Protein AF-A0A1H0FUC2-F1 (afdb_monomer_lite)

Radius of gyration: 17.75 Å; chains: 1; bounding box: 30×30×54 Å

pLDDT: mean 76.19, std 12.45, range [38.22, 91.62]

Foldseek 3Di:
DDPPPPPPDPVNVVVVVVPVVDDPCCVPVVQVCLVVVPNPVVVVVVVVCCVVPVVVVVVVVVVVVVVVVVD

Secondary structure (DSSP, 8-state):
-------S-HHHHHHHHHHHHS-HHHHHHHHHHHHHTTTHHHHHHHHHHIIIIIHHHHHHHHHHHHHHTT-

Sequence (71 aa):
MSNREHFSSKIGLILAAAGSAIGLGAIWKFPYIAGTNGGSVFVILFILCTLLIGLPILLAEFIIEKVKQMQ

Structure (mmCIF, N/CA/C/O backbone):
data_AF-A0A1H0FUC2-F1
#
_entry.id   AF-A0A1H0FUC2-F1
#
loop_
_atom_site.group_PDB
_atom_site.id
_atom_site.type_symbol
_atom_site.label_atom_id
_atom_site.label_alt_id
_atom_site.label_comp_id
_atom_site.label_asym_id
_atom_site.label_entity_id
_atom_site.label_seq_id
_atom_site.pdbx_PDB_ins_code
_atom_site.Cartn_x
_atom_site.Cartn_y
_atom_site.Cartn_z
_atom_site.occupancy
_atom_site.B_iso_or_equiv
_atom_site.auth_seq_id
_atom_site.auth_comp_id
_atom_site.auth_asym_id
_atom_site.auth_atom_id
_atom_site.pdbx_PDB_model_num
ATOM 1 N N . MET A 1 1 ? -10.078 17.219 36.738 1.00 38.22 1 MET A N 1
ATOM 2 C CA . MET A 1 1 ? -10.706 17.010 35.414 1.00 38.22 1 MET A CA 1
ATOM 3 C C . MET A 1 1 ? -9.621 16.605 34.432 1.00 38.22 1 MET A C 1
ATOM 5 O O . MET A 1 1 ? -8.755 17.417 34.148 1.00 38.22 1 MET A O 1
ATOM 9 N N . SER A 1 2 ? -9.604 15.339 34.005 1.00 40.53 2 SER A N 1
ATOM 10 C CA . SER A 1 2 ? -8.629 14.828 33.031 1.00 40.53 2 SER A CA 1
ATOM 11 C C . SER A 1 2 ? -8.900 15.485 31.678 1.00 40.53 2 SER A C 1
ATOM 13 O O . SER A 1 2 ? -9.913 15.204 31.036 1.00 40.53 2 SER A O 1
ATOM 15 N N . ASN A 1 3 ? -8.022 16.410 31.294 1.00 50.38 3 ASN A N 1
ATOM 16 C CA . ASN A 1 3 ? -7.941 16.926 29.939 1.00 50.38 3 ASN A CA 1
ATOM 17 C C . ASN A 1 3 ? -7.469 15.753 29.076 1.00 50.38 3 ASN A C 1
ATOM 19 O O . ASN A 1 3 ? -6.300 15.381 29.092 1.00 50.38 3 ASN A O 1
ATOM 23 N N . ARG A 1 4 ? -8.418 15.060 28.442 1.00 59.03 4 ARG A N 1
ATOM 24 C CA . ARG A 1 4 ? -8.093 14.101 27.394 1.00 59.03 4 ARG A CA 1
ATOM 25 C C . ARG A 1 4 ? -7.491 14.937 26.284 1.00 59.03 4 ARG A C 1
ATOM 27 O O . ARG A 1 4 ? -8.241 15.671 25.651 1.00 59.03 4 ARG A O 1
ATOM 34 N N . GLU A 1 5 ? -6.174 14.841 26.124 1.00 56.81 5 GLU A N 1
ATOM 35 C CA . GLU A 1 5 ? -5.377 15.405 25.035 1.00 56.81 5 GLU A CA 1
ATOM 36 C C . GLU A 1 5 ? -6.083 15.101 23.706 1.00 56.81 5 GLU A C 1
ATOM 38 O O . GLU A 1 5 ? -5.900 14.054 23.080 1.00 56.81 5 GLU A O 1
ATOM 43 N N . HIS A 1 6 ? -7.009 15.971 23.321 1.00 56.81 6 HIS A N 1
ATOM 44 C CA . HIS A 1 6 ? -7.770 15.829 22.102 1.00 56.81 6 HIS A CA 1
ATOM 45 C C . HIS A 1 6 ? -6.776 16.224 21.029 1.00 56.81 6 HIS A C 1
ATOM 47 O O . HIS A 1 6 ? -6.425 17.398 20.926 1.00 56.81 6 HIS A O 1
ATOM 53 N N . PHE A 1 7 ? -6.243 15.220 20.327 1.00 62.19 7 PHE A N 1
ATOM 54 C CA . PHE A 1 7 ? -5.324 15.392 19.210 1.00 62.19 7 PHE A CA 1
ATOM 55 C C . PHE A 1 7 ? -5.752 16.641 18.436 1.00 62.19 7 PHE A C 1
ATOM 57 O O . PHE A 1 7 ? -6.877 16.698 17.934 1.00 62.19 7 PHE A O 1
ATOM 64 N N . SER A 1 8 ? -4.889 17.661 18.447 1.00 62.06 8 SER A N 1
ATOM 65 C CA . SER A 1 8 ? -5.229 19.075 18.197 1.00 62.06 8 SER A CA 1
ATOM 66 C C . SER A 1 8 ? -5.976 19.323 16.874 1.00 62.06 8 SER A C 1
ATOM 68 O O . SER A 1 8 ? -6.639 20.339 16.684 1.00 62.06 8 SER A O 1
ATOM 70 N N . SER A 1 9 ? -5.965 18.348 15.962 1.00 73.62 9 SER A N 1
ATOM 71 C CA . SER A 1 9 ? -6.904 18.284 14.854 1.00 73.62 9 SER A CA 1
ATOM 72 C C . SER A 1 9 ? -7.151 16.835 14.430 1.00 73.62 9 SER A C 1
ATOM 74 O O . SER A 1 9 ? -6.224 16.022 14.405 1.00 73.62 9 SER A O 1
ATOM 76 N N . LYS A 1 10 ? -8.382 16.519 14.001 1.00 75.69 10 LYS A N 1
ATOM 77 C CA . LYS A 1 10 ? -8.723 15.241 13.334 1.00 75.69 10 LYS A CA 1
ATOM 78 C C . LYS A 1 10 ? -7.786 14.975 12.148 1.00 75.69 10 LYS A C 1
ATOM 80 O O . LYS A 1 10 ? -7.440 13.834 11.874 1.00 75.69 10 LYS A O 1
ATOM 85 N N . ILE A 1 11 ? -7.326 16.048 11.502 1.00 82.00 11 ILE A N 1
ATOM 86 C CA . ILE A 1 11 ? -6.361 16.019 10.399 1.00 82.00 11 ILE A CA 1
ATOM 87 C C . ILE A 1 11 ? -5.003 15.483 10.872 1.00 82.00 11 ILE A C 1
ATOM 89 O O . ILE A 1 11 ? -4.387 14.695 10.165 1.00 82.00 11 ILE A O 1
ATOM 93 N N . GLY A 1 12 ? -4.558 15.847 12.080 1.00 84.00 12 GLY A N 1
ATOM 94 C CA . GLY A 1 12 ? -3.310 15.345 12.660 1.00 84.00 12 GLY A CA 1
ATOM 95 C C . GLY A 1 12 ? -3.356 13.842 12.944 1.00 84.00 12 GLY A C 1
ATOM 96 O O . GLY A 1 12 ? -2.376 13.150 12.687 1.00 84.00 12 GLY A O 1
ATOM 97 N N . LEU A 1 13 ? -4.506 13.323 13.394 1.00 82.06 13 LEU A N 1
ATOM 98 C CA . LEU A 1 13 ? -4.711 11.877 13.564 1.00 82.06 13 LEU A CA 1
ATOM 99 C C . LEU A 1 13 ? -4.691 11.141 12.227 1.00 82.06 13 LEU A C 1
ATOM 101 O O . LEU A 1 13 ? -4.008 10.129 12.097 1.00 82.06 13 LEU A O 1
ATOM 105 N N . ILE A 1 14 ? -5.418 11.657 11.234 1.00 82.94 14 ILE A N 1
ATOM 106 C CA . ILE A 1 14 ? -5.475 11.058 9.896 1.00 82.94 14 ILE A CA 1
ATOM 107 C C . ILE A 1 14 ? -4.081 11.048 9.262 1.00 82.94 14 ILE A C 1
ATOM 109 O O . ILE A 1 14 ? -3.691 10.043 8.681 1.00 82.94 14 ILE A O 1
ATOM 113 N N . LEU A 1 15 ? -3.306 12.125 9.417 1.00 83.88 15 LEU A N 1
ATOM 114 C CA . LEU A 1 15 ? -1.956 12.224 8.869 1.00 83.88 15 LEU A CA 1
ATOM 115 C C . LEU A 1 15 ? -0.965 11.290 9.579 1.00 83.88 15 LEU A C 1
ATOM 117 O O . LEU A 1 15 ? -0.165 10.640 8.911 1.00 83.88 15 LEU A O 1
ATOM 121 N N . ALA A 1 16 ? -1.037 11.181 10.909 1.00 86.19 16 ALA A N 1
ATOM 122 C CA . ALA A 1 16 ? -0.211 10.246 11.674 1.00 86.19 16 ALA A CA 1
ATOM 123 C C . ALA A 1 16 ? -0.528 8.782 11.315 1.00 86.19 16 ALA A C 1
ATOM 125 O O . ALA A 1 16 ? 0.386 7.990 11.085 1.00 86.19 16 ALA A O 1
ATOM 126 N N . ALA A 1 17 ? -1.814 8.437 11.192 1.00 83.94 17 ALA A N 1
ATOM 127 C CA . ALA A 1 17 ? -2.251 7.111 10.761 1.00 83.94 17 ALA A CA 1
ATOM 128 C C . ALA A 1 17 ? -1.847 6.819 9.304 1.00 83.94 17 ALA A C 1
ATOM 130 O O . ALA A 1 17 ? -1.320 5.746 9.015 1.00 83.94 17 ALA A O 1
ATOM 131 N N . ALA A 1 18 ? -2.013 7.789 8.399 1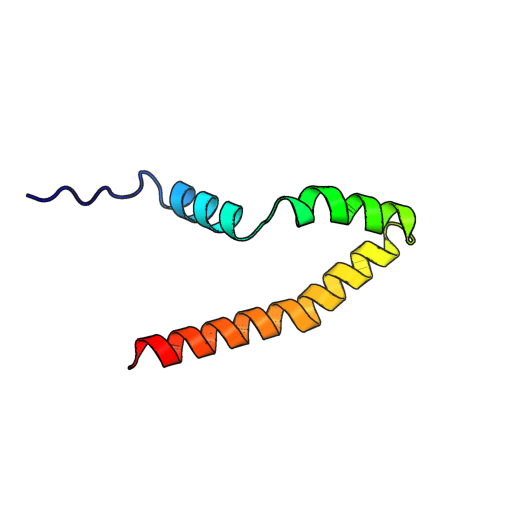.00 84.12 18 ALA A N 1
ATOM 132 C CA . ALA A 1 18 ? -1.590 7.671 7.004 1.00 84.12 18 ALA A CA 1
ATOM 133 C C . ALA A 1 18 ? -0.069 7.494 6.874 1.00 84.12 18 ALA A C 1
ATOM 135 O O . ALA A 1 18 ? 0.381 6.667 6.087 1.00 84.12 18 ALA A O 1
ATOM 136 N N . GLY A 1 19 ? 0.724 8.207 7.680 1.00 81.56 19 GLY A N 1
ATOM 137 C CA . GLY A 1 19 ? 2.178 8.039 7.733 1.00 81.56 19 GLY A CA 1
ATOM 138 C C . GLY A 1 19 ? 2.605 6.661 8.248 1.00 81.56 19 GLY A C 1
ATOM 139 O O . GLY A 1 19 ? 3.579 6.104 7.754 1.00 81.56 19 GLY A O 1
ATOM 140 N N . SER A 1 20 ? 1.853 6.075 9.186 1.00 81.31 20 SER A N 1
ATOM 141 C CA . SER A 1 20 ? 2.089 4.698 9.641 1.00 81.31 20 SER A CA 1
ATOM 142 C C . SER A 1 20 ? 1.703 3.652 8.591 1.00 81.31 20 SER A C 1
ATOM 144 O O . SER A 1 20 ? 2.315 2.588 8.544 1.00 81.31 20 SER A O 1
ATOM 146 N N . ALA A 1 21 ? 0.691 3.929 7.766 1.00 80.56 21 ALA A N 1
ATOM 147 C CA . ALA A 1 21 ? 0.246 3.024 6.710 1.00 80.56 21 ALA A CA 1
ATOM 148 C C . ALA A 1 21 ? 1.148 3.079 5.460 1.00 80.56 21 ALA A C 1
ATOM 150 O O . ALA A 1 21 ? 1.328 2.073 4.775 1.00 80.56 21 ALA A O 1
ATOM 151 N N . ILE A 1 22 ? 1.733 4.244 5.159 1.00 76.81 22 ILE A N 1
ATOM 152 C CA . ILE A 1 22 ? 2.571 4.473 3.974 1.00 76.81 22 ILE A CA 1
ATOM 153 C C . ILE A 1 22 ? 4.050 4.405 4.385 1.00 76.81 22 ILE A C 1
ATOM 155 O O . ILE A 1 22 ? 4.674 5.408 4.722 1.00 76.81 22 ILE A O 1
ATOM 159 N N . GLY A 1 23 ? 4.636 3.206 4.361 1.00 73.12 23 GLY A N 1
ATOM 160 C CA . GLY A 1 23 ? 6.055 3.014 4.683 1.00 73.12 23 GLY A CA 1
ATOM 161 C C . GLY A 1 23 ? 7.014 3.616 3.640 1.00 73.12 23 GLY A C 1
ATOM 162 O O . GLY A 1 23 ? 6.713 3.649 2.446 1.00 73.12 23 GLY A O 1
ATOM 163 N N . LEU A 1 24 ? 8.225 4.003 4.071 1.00 68.88 24 LEU A N 1
ATOM 164 C CA . LEU A 1 24 ? 9.332 4.523 3.233 1.00 68.88 24 LEU A CA 1
ATOM 165 C C . LEU A 1 24 ? 9.586 3.708 1.946 1.00 68.88 24 LEU A C 1
ATOM 167 O O . LEU A 1 24 ? 9.949 4.262 0.907 1.00 68.88 24 LEU A O 1
ATOM 171 N N . GLY A 1 25 ? 9.355 2.391 1.994 1.00 61.66 25 GLY A N 1
ATOM 172 C CA . GLY A 1 25 ? 9.495 1.491 0.847 1.00 61.66 25 GLY A CA 1
ATOM 173 C C . GLY A 1 25 ? 8.562 1.816 -0.327 1.00 61.66 25 GLY A C 1
ATOM 174 O O . GLY A 1 25 ? 8.976 1.670 -1.478 1.00 61.66 25 GLY A O 1
ATOM 175 N N . ALA A 1 26 ? 7.353 2.322 -0.061 1.00 68.06 26 ALA A N 1
ATOM 176 C CA . ALA A 1 26 ? 6.384 2.696 -1.093 1.00 68.06 26 ALA A CA 1
ATOM 177 C C . ALA A 1 26 ? 6.787 3.967 -1.858 1.00 68.06 26 ALA A C 1
ATOM 179 O O . ALA A 1 26 ? 6.388 4.149 -3.002 1.00 68.06 26 ALA A O 1
ATOM 180 N N . ILE A 1 27 ? 7.604 4.833 -1.253 1.00 65.94 27 ILE A N 1
ATOM 181 C CA . ILE A 1 27 ? 7.970 6.132 -1.832 1.00 65.94 27 ILE A CA 1
ATOM 182 C C . ILE A 1 27 ? 9.214 6.015 -2.724 1.00 65.94 27 ILE A C 1
ATOM 184 O O . ILE A 1 27 ? 9.311 6.720 -3.722 1.00 65.94 27 ILE A O 1
ATOM 188 N N . TRP A 1 28 ? 10.157 5.117 -2.405 1.00 60.69 28 TRP A N 1
ATOM 189 C CA . TRP A 1 28 ? 11.463 5.070 -3.087 1.00 60.69 28 TRP A CA 1
ATOM 190 C C . TRP A 1 28 ? 11.719 3.794 -3.899 1.00 60.69 28 TRP A C 1
ATOM 192 O O . TRP A 1 28 ? 12.253 3.853 -5.006 1.00 60.69 28 TRP A O 1
ATOM 202 N N . LYS A 1 29 ? 11.292 2.624 -3.405 1.00 65.50 29 LYS A N 1
ATOM 203 C CA . LYS A 1 29 ? 11.478 1.352 -4.125 1.00 65.50 29 LYS A CA 1
ATOM 204 C C . LYS A 1 29 ? 10.486 1.220 -5.283 1.00 65.50 29 LYS A C 1
ATOM 206 O O . LYS A 1 29 ? 10.844 0.713 -6.342 1.00 65.50 29 LYS A O 1
ATOM 211 N N . PHE A 1 30 ? 9.265 1.719 -5.092 1.00 71.44 30 PHE A N 1
ATOM 212 C CA . PHE A 1 30 ? 8.214 1.709 -6.106 1.00 71.44 30 PHE A CA 1
ATOM 213 C C . PHE A 1 30 ? 8.598 2.453 -7.398 1.00 71.44 30 PHE A C 1
ATOM 215 O O . PHE A 1 30 ? 8.574 1.813 -8.449 1.00 71.44 30 PHE A O 1
ATOM 222 N N . PRO A 1 31 ? 9.020 3.736 -7.374 1.00 65.25 31 PRO A N 1
ATOM 223 C CA . PRO A 1 31 ? 9.393 4.441 -8.601 1.00 65.25 31 PRO A CA 1
ATOM 224 C C . PRO A 1 31 ? 10.634 3.848 -9.273 1.00 65.25 31 PRO A C 1
ATOM 226 O O . PRO A 1 31 ? 10.708 3.837 -10.498 1.00 65.25 31 PRO A O 1
ATOM 229 N N . TYR A 1 32 ? 11.583 3.304 -8.503 1.00 68.06 32 TYR A N 1
ATOM 230 C CA . TYR A 1 32 ? 12.772 2.657 -9.060 1.00 68.06 32 TYR A CA 1
ATOM 231 C C . TYR A 1 32 ? 12.422 1.363 -9.814 1.00 68.06 32 TYR A C 1
ATOM 233 O O . TYR A 1 32 ? 12.831 1.171 -10.962 1.00 68.06 32 TYR A O 1
ATOM 241 N N . ILE A 1 33 ? 11.612 0.489 -9.205 1.00 69.75 33 ILE A N 1
ATOM 242 C CA . ILE A 1 33 ? 11.162 -0.757 -9.842 1.00 69.75 33 ILE A CA 1
ATOM 243 C C . ILE A 1 33 ? 10.248 -0.439 -11.031 1.00 69.75 33 ILE A C 1
ATOM 245 O O . ILE A 1 33 ? 10.416 -1.049 -12.087 1.00 69.75 33 ILE A O 1
ATOM 249 N N . ALA A 1 34 ? 9.354 0.545 -10.900 1.00 71.00 34 ALA A N 1
ATOM 250 C CA . ALA A 1 34 ? 8.487 0.991 -11.985 1.00 71.00 34 ALA A CA 1
ATOM 251 C C . ALA A 1 34 ? 9.285 1.538 -13.172 1.00 71.00 34 ALA A C 1
ATOM 253 O O . ALA A 1 34 ? 9.065 1.103 -14.296 1.00 71.00 34 ALA A O 1
ATOM 254 N N . GLY A 1 35 ? 10.259 2.422 -12.938 1.00 69.06 35 GLY A N 1
ATOM 255 C CA . GLY A 1 35 ? 11.106 2.982 -13.994 1.00 69.06 35 GLY A CA 1
ATOM 256 C C . GLY A 1 35 ? 11.928 1.928 -14.738 1.00 69.06 35 GLY A C 1
ATOM 257 O O . GLY A 1 35 ? 12.072 2.015 -15.954 1.00 69.06 35 GLY A O 1
ATOM 258 N N . THR A 1 36 ? 12.411 0.901 -14.034 1.00 71.75 36 THR A N 1
ATOM 259 C CA . THR A 1 36 ? 13.303 -0.116 -14.622 1.00 71.75 36 THR A CA 1
ATOM 260 C C . THR A 1 36 ? 12.547 -1.249 -15.337 1.00 71.75 36 THR A C 1
ATOM 262 O O . THR A 1 36 ? 13.079 -1.833 -16.274 1.00 71.75 36 THR A O 1
ATOM 265 N N . ASN A 1 37 ? 11.300 -1.552 -14.946 1.00 69.69 37 ASN A N 1
ATOM 266 C CA . ASN A 1 37 ? 10.522 -2.701 -15.451 1.00 69.69 37 ASN A CA 1
ATOM 267 C C . ASN A 1 37 ? 9.400 -2.327 -16.446 1.00 69.69 37 ASN A C 1
ATOM 269 O O . ASN A 1 37 ? 8.407 -3.044 -16.555 1.00 69.69 37 ASN A O 1
ATOM 273 N N . GLY A 1 38 ? 9.530 -1.214 -17.176 1.00 71.88 38 GLY A N 1
ATOM 274 C CA . GLY A 1 38 ? 8.548 -0.809 -18.200 1.00 71.88 38 GLY A CA 1
ATOM 275 C C . GLY A 1 38 ? 7.700 0.422 -17.859 1.00 71.88 38 GLY A C 1
ATOM 276 O O . GLY A 1 38 ? 6.667 0.652 -18.489 1.00 71.88 38 GLY A O 1
ATOM 277 N N . GLY A 1 39 ? 8.122 1.230 -16.883 1.00 77.44 39 GLY A N 1
ATOM 278 C CA . GLY A 1 39 ? 7.579 2.560 -16.602 1.00 77.44 39 GLY A CA 1
ATOM 279 C C . GLY A 1 39 ? 6.089 2.551 -16.260 1.00 77.44 39 GLY A C 1
ATOM 280 O O . GLY A 1 39 ? 5.666 2.017 -15.235 1.00 77.44 39 GLY A O 1
ATOM 281 N N . SER A 1 40 ? 5.285 3.163 -17.133 1.00 75.81 40 SER A N 1
ATOM 282 C CA . SER A 1 40 ? 3.842 3.370 -16.951 1.00 75.81 40 SER A CA 1
ATOM 283 C C . SER A 1 40 ? 3.022 2.079 -16.975 1.00 75.81 40 SER A C 1
ATOM 285 O O . SER A 1 40 ? 2.035 1.984 -16.246 1.00 75.81 40 SER A O 1
ATOM 287 N N . VAL A 1 41 ? 3.434 1.062 -17.741 1.00 82.25 41 VAL A N 1
ATOM 288 C CA . VAL A 1 41 ? 2.722 -0.230 -17.802 1.00 82.25 41 VAL A CA 1
ATOM 289 C C . VAL A 1 41 ? 2.804 -0.951 -16.456 1.00 82.25 41 VAL A C 1
ATOM 291 O O . VAL A 1 41 ? 1.802 -1.472 -15.967 1.00 82.25 41 VAL A O 1
ATOM 294 N N . PHE A 1 42 ? 3.970 -0.909 -15.807 1.00 79.25 42 PHE A N 1
ATOM 295 C CA . PHE A 1 42 ? 4.152 -1.464 -14.468 1.00 79.25 42 PHE A CA 1
ATOM 296 C C . PHE A 1 42 ? 3.307 -0.721 -13.427 1.00 79.25 42 PHE A C 1
ATOM 298 O O . PHE A 1 42 ? 2.685 -1.357 -12.580 1.00 79.25 42 PHE A O 1
ATOM 305 N N . VAL A 1 43 ? 3.228 0.612 -13.507 1.00 81.25 43 VAL A N 1
ATOM 306 C CA . VAL A 1 43 ? 2.391 1.414 -12.595 1.00 81.25 43 VAL A CA 1
ATOM 307 C C . VAL A 1 43 ? 0.908 1.074 -12.755 1.00 81.25 43 VAL A C 1
ATOM 309 O O . VAL A 1 43 ? 0.215 0.902 -11.755 1.00 81.25 43 VAL A O 1
ATOM 312 N N . ILE A 1 44 ? 0.420 0.923 -13.990 1.00 83.19 44 ILE A N 1
ATOM 313 C CA . ILE A 1 44 ? -0.977 0.551 -14.260 1.00 83.19 44 ILE A CA 1
ATOM 314 C C . ILE A 1 44 ? -1.284 -0.844 -13.703 1.00 83.19 44 ILE A C 1
ATOM 316 O O . ILE A 1 44 ? -2.281 -1.013 -13.002 1.00 83.19 44 ILE A O 1
ATOM 320 N N . LEU A 1 45 ? -0.416 -1.829 -13.957 1.00 83.75 45 LEU A N 1
ATOM 321 C CA . LEU A 1 45 ? -0.565 -3.182 -13.411 1.00 83.75 45 LEU A CA 1
ATOM 322 C C . LEU A 1 45 ? -0.485 -3.196 -11.883 1.00 83.75 45 LEU A C 1
ATOM 324 O O . LEU A 1 45 ? -1.255 -3.901 -11.240 1.00 83.75 45 LEU A O 1
ATOM 328 N N . PHE A 1 46 ? 0.392 -2.389 -11.288 1.00 82.31 46 PHE A N 1
ATOM 329 C CA . PHE A 1 46 ? 0.486 -2.252 -9.840 1.00 82.31 46 PHE A CA 1
ATOM 330 C C . PHE A 1 46 ? -0.797 -1.683 -9.234 1.00 82.31 46 PHE A C 1
ATOM 332 O O . PHE A 1 46 ? -1.297 -2.239 -8.259 1.00 82.31 46 PHE A O 1
ATOM 339 N N . ILE A 1 47 ? -1.359 -0.616 -9.808 1.00 85.06 47 ILE A N 1
ATOM 340 C CA . ILE A 1 47 ? -2.628 -0.035 -9.348 1.00 85.06 47 ILE A CA 1
ATOM 341 C C . ILE A 1 47 ? -3.760 -1.051 -9.504 1.00 85.06 47 ILE A C 1
ATOM 343 O O . ILE A 1 47 ? -4.550 -1.231 -8.579 1.00 85.06 47 ILE A O 1
ATOM 347 N N . LEU A 1 48 ? -3.811 -1.754 -10.637 1.00 88.44 48 LEU A N 1
ATOM 348 C CA . LEU A 1 48 ? -4.832 -2.762 -10.901 1.00 88.44 48 LEU A CA 1
ATOM 349 C C . LEU A 1 48 ? -4.742 -3.932 -9.911 1.00 88.44 48 LEU A C 1
ATOM 351 O O . LEU A 1 48 ? -5.743 -4.288 -9.296 1.00 88.44 48 LEU A O 1
ATOM 355 N N . CYS A 1 49 ? -3.549 -4.485 -9.690 1.00 87.56 49 CYS A N 1
ATOM 356 C CA . CYS A 1 49 ? -3.324 -5.537 -8.699 1.00 87.56 49 CYS A CA 1
ATOM 357 C C . CYS A 1 49 ? -3.583 -5.044 -7.271 1.00 87.56 49 CYS A C 1
ATOM 359 O O . CYS A 1 49 ? -4.153 -5.775 -6.472 1.00 87.56 49 CYS A O 1
ATOM 361 N N . THR A 1 50 ? -3.224 -3.805 -6.939 1.00 86.19 50 THR A N 1
ATOM 362 C CA . THR A 1 50 ? -3.492 -3.223 -5.614 1.00 86.19 50 THR A CA 1
ATOM 363 C C . THR A 1 50 ? -4.989 -3.021 -5.386 1.00 86.19 50 THR A C 1
ATOM 365 O O . THR A 1 50 ? -5.478 -3.279 -4.292 1.00 86.19 50 THR A O 1
ATOM 368 N N . LEU A 1 51 ? -5.752 -2.632 -6.407 1.00 89.12 51 LEU A N 1
ATOM 369 C CA . LEU A 1 51 ? -7.212 -2.566 -6.314 1.00 89.12 51 LEU A CA 1
ATOM 370 C C . LEU A 1 51 ? -7.843 -3.958 -6.222 1.00 89.12 51 LEU A C 1
ATOM 372 O O . LEU A 1 51 ? -8.757 -4.156 -5.431 1.00 89.12 51 LEU A O 1
ATOM 376 N N . LEU A 1 52 ? -7.352 -4.926 -6.996 1.00 91.62 52 LEU A N 1
ATOM 377 C CA . LEU A 1 52 ? -7.911 -6.279 -7.023 1.00 91.62 52 LEU A CA 1
ATOM 378 C C . LEU A 1 52 ? -7.513 -7.137 -5.821 1.00 91.62 52 LEU A C 1
ATOM 380 O O . LEU A 1 52 ? -8.252 -8.050 -5.484 1.00 91.62 52 LEU A O 1
ATOM 384 N N . ILE A 1 53 ? -6.362 -6.882 -5.198 1.00 89.19 53 ILE A N 1
ATOM 385 C CA . ILE A 1 53 ? -5.814 -7.696 -4.100 1.00 89.19 53 ILE A CA 1
ATOM 386 C C . ILE A 1 53 ? -5.748 -6.884 -2.807 1.00 89.19 53 ILE A C 1
ATOM 388 O O . ILE A 1 53 ? -6.198 -7.347 -1.764 1.00 89.19 53 ILE A O 1
ATOM 392 N N . GLY A 1 54 ? -5.237 -5.655 -2.860 1.00 86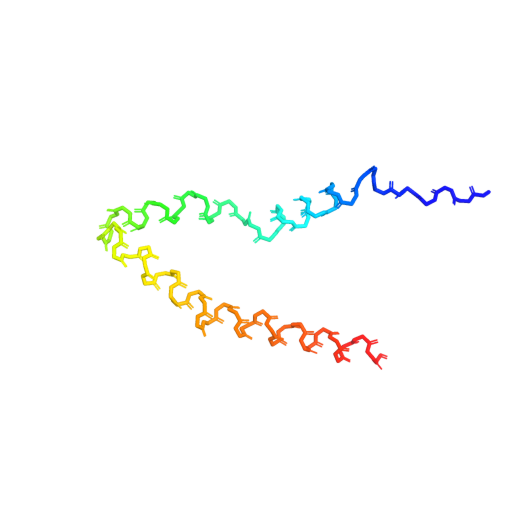.94 54 GLY A N 1
ATOM 393 C CA . GLY A 1 54 ? -5.116 -4.786 -1.687 1.00 86.94 54 GLY A CA 1
ATOM 394 C C . GLY A 1 54 ? -6.468 -4.351 -1.123 1.00 86.94 54 GLY A C 1
ATOM 395 O O . GLY A 1 54 ? -6.656 -4.403 0.089 1.00 86.94 54 GLY A O 1
ATOM 396 N N . LEU A 1 55 ? -7.437 -3.992 -1.974 1.00 88.31 55 LEU A N 1
ATOM 397 C CA . LEU A 1 55 ? -8.786 -3.634 -1.519 1.00 88.31 55 LEU A CA 1
ATOM 398 C C . LEU A 1 55 ? -9.503 -4.797 -0.799 1.00 88.31 55 LEU A C 1
ATOM 400 O O . LEU A 1 55 ? -9.995 -4.571 0.307 1.00 88.31 55 LEU A O 1
ATOM 404 N N . PRO A 1 56 ? -9.566 -6.034 -1.341 1.00 87.94 56 PRO A N 1
ATOM 405 C CA . PRO A 1 56 ? -10.189 -7.135 -0.613 1.00 87.94 56 PRO A CA 1
ATOM 406 C C . PRO A 1 56 ? -9.404 -7.558 0.627 1.00 87.94 56 PRO A C 1
ATOM 408 O O . PRO A 1 56 ? -10.046 -7.932 1.603 1.00 87.94 56 PRO A O 1
ATOM 411 N N . ILE A 1 57 ? -8.065 -7.460 0.645 1.00 91.19 57 ILE A N 1
ATOM 412 C CA . ILE A 1 57 ? -7.284 -7.683 1.876 1.00 91.19 57 ILE A CA 1
ATOM 413 C C . ILE A 1 57 ? -7.679 -6.670 2.956 1.00 91.19 57 ILE A C 1
ATOM 415 O O . ILE A 1 57 ? -7.981 -7.072 4.076 1.00 91.19 57 ILE A O 1
ATOM 419 N N . LEU A 1 58 ? -7.756 -5.380 2.613 1.00 88.00 58 LEU A N 1
ATOM 420 C CA . LEU A 1 58 ? -8.138 -4.325 3.556 1.00 88.00 58 LEU A CA 1
ATOM 421 C C . LEU A 1 58 ? -9.551 -4.547 4.101 1.00 88.00 58 LEU A C 1
ATOM 423 O O . LEU A 1 58 ? -9.794 -4.387 5.295 1.00 88.00 58 LEU A O 1
ATOM 427 N N . LEU A 1 59 ? -10.487 -4.945 3.236 1.00 88.75 59 LEU A N 1
ATOM 428 C CA . LEU A 1 59 ? -11.849 -5.283 3.645 1.00 88.75 59 LEU A CA 1
ATOM 429 C C . LEU A 1 59 ? -11.879 -6.529 4.539 1.00 88.75 59 LEU A C 1
ATOM 431 O O . LEU A 1 59 ? -12.616 -6.547 5.523 1.00 88.75 59 LEU A O 1
ATOM 435 N N . ALA A 1 60 ? -11.078 -7.550 4.232 1.00 91.12 60 ALA A N 1
ATOM 436 C CA . ALA A 1 60 ? -10.978 -8.7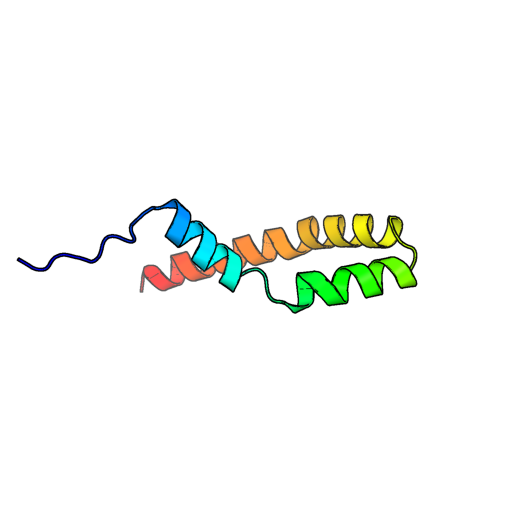62 5.038 1.00 91.12 60 ALA A CA 1
ATOM 437 C C . ALA A 1 60 ? -10.410 -8.467 6.433 1.00 91.12 60 ALA A C 1
ATOM 439 O O . ALA A 1 60 ? -11.008 -8.883 7.425 1.00 91.12 60 ALA A O 1
ATOM 440 N N . GLU A 1 61 ? -9.319 -7.704 6.527 1.00 87.88 61 GLU A N 1
ATOM 441 C CA . GLU A 1 61 ? -8.762 -7.262 7.811 1.00 87.88 61 GLU A CA 1
ATOM 442 C C . GLU A 1 61 ? -9.769 -6.426 8.600 1.00 87.88 61 GLU A C 1
ATOM 444 O O . GLU A 1 61 ? -9.963 -6.674 9.789 1.00 87.88 61 GLU A O 1
ATOM 449 N N . PHE A 1 62 ? -10.493 -5.518 7.941 1.00 89.00 62 PHE A N 1
ATOM 450 C CA . PHE A 1 62 ? -11.536 -4.736 8.598 1.00 89.00 62 PHE A CA 1
ATOM 451 C C . PHE A 1 62 ? -12.644 -5.628 9.169 1.00 89.00 62 PHE A C 1
ATOM 453 O O 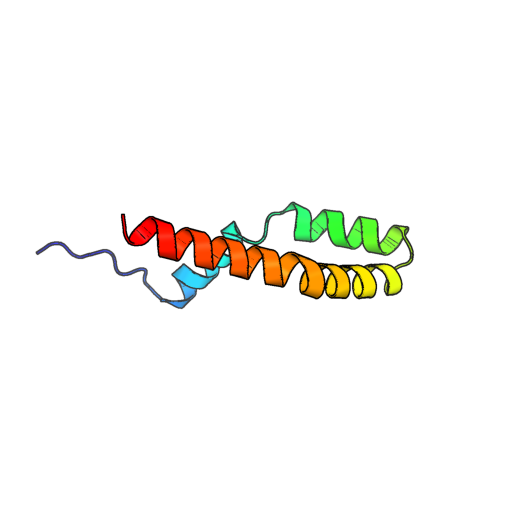. PHE A 1 62 ? -13.069 -5.431 10.304 1.00 89.00 62 PHE A O 1
ATOM 460 N N . ILE A 1 63 ? -13.103 -6.641 8.428 1.00 90.31 63 ILE A N 1
ATOM 461 C CA . ILE A 1 63 ? -14.105 -7.596 8.927 1.00 90.31 63 ILE A CA 1
ATOM 462 C C . ILE A 1 63 ? -13.551 -8.384 10.122 1.00 90.31 63 ILE A C 1
ATOM 464 O O . ILE A 1 63 ? -14.243 -8.518 11.134 1.00 90.31 63 ILE A O 1
ATOM 468 N N . ILE A 1 64 ? -12.307 -8.863 10.043 1.00 91.06 64 ILE A N 1
ATOM 469 C CA . ILE A 1 64 ? -11.648 -9.601 11.132 1.00 91.06 64 ILE A CA 1
ATOM 470 C C . ILE A 1 64 ? -11.529 -8.729 12.388 1.00 91.06 64 ILE A C 1
ATOM 472 O O . ILE A 1 64 ? -11.847 -9.190 13.485 1.00 91.06 64 ILE A O 1
ATOM 476 N N . GLU A 1 65 ? -11.136 -7.462 12.254 1.00 84.88 65 GLU A N 1
ATOM 477 C CA . GLU A 1 65 ? -11.094 -6.514 13.369 1.00 84.88 65 GLU A CA 1
ATOM 478 C C . GLU A 1 65 ? -12.471 -6.317 14.002 1.00 84.88 65 GLU A C 1
ATOM 480 O O . GLU A 1 65 ? -12.589 -6.333 15.228 1.00 84.88 65 GLU A O 1
ATOM 485 N N . LYS A 1 66 ? -13.526 -6.168 13.192 1.00 82.69 66 LYS A N 1
ATOM 486 C CA . LYS A 1 66 ? -14.897 -6.007 13.702 1.00 82.69 66 LYS A CA 1
ATOM 487 C C . LYS A 1 66 ? -15.354 -7.216 14.504 1.00 82.69 66 LYS A C 1
ATOM 489 O O . LYS A 1 66 ? -15.968 -7.036 15.552 1.00 82.69 66 LYS A O 1
ATOM 49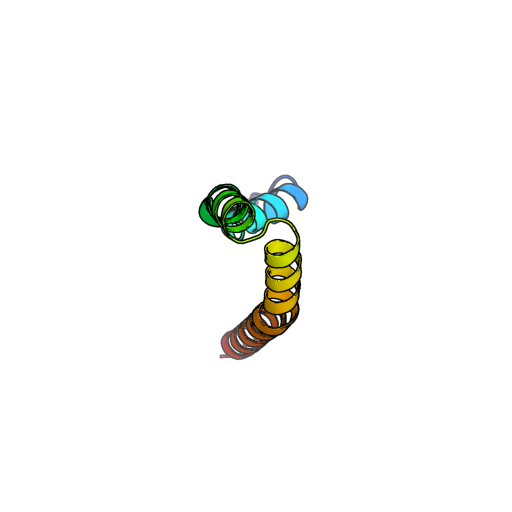4 N N . VAL A 1 67 ? -15.029 -8.421 14.041 1.00 84.88 67 VAL A N 1
ATOM 495 C CA . VAL A 1 67 ? -15.328 -9.663 14.766 1.00 84.88 67 VAL A CA 1
ATOM 496 C C . VAL A 1 67 ? -14.509 -9.746 16.057 1.00 84.88 67 VAL A C 1
ATOM 498 O O . VAL A 1 67 ? -15.053 -10.090 17.102 1.00 84.88 67 VAL A O 1
ATOM 501 N N . LYS A 1 68 ? -13.231 -9.353 16.025 1.00 80.69 68 LYS A N 1
ATOM 502 C CA . LYS A 1 68 ? -12.351 -9.340 17.204 1.00 80.69 68 LYS A CA 1
ATOM 503 C C . LYS A 1 68 ? -12.798 -8.357 18.293 1.00 80.69 68 LYS A C 1
ATOM 505 O O . LYS A 1 68 ? -12.530 -8.608 19.457 1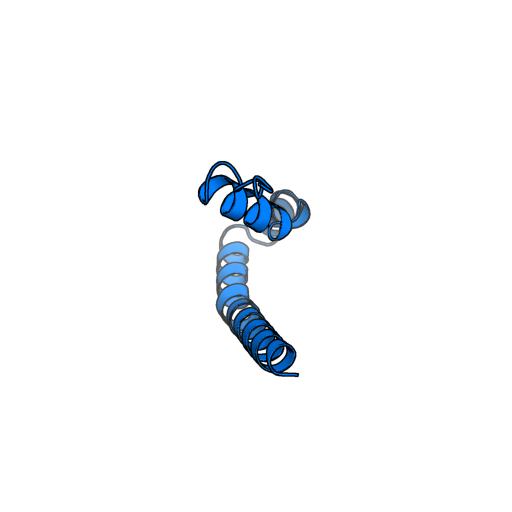.00 80.69 68 LYS A O 1
ATOM 510 N N . GLN A 1 69 ? -13.463 -7.256 17.940 1.00 69.12 69 GLN A N 1
ATOM 511 C CA . GLN A 1 69 ? -13.976 -6.271 18.907 1.00 69.12 69 GLN A CA 1
ATOM 512 C C . GLN A 1 69 ? -15.253 -6.724 19.638 1.00 69.12 69 GLN A C 1
ATOM 514 O O . GLN A 1 69 ? -15.648 -6.083 20.608 1.00 69.12 69 GLN A O 1
ATOM 519 N N . MET A 1 70 ? -15.925 -7.782 19.170 1.00 59.84 70 MET A N 1
ATOM 520 C CA . MET A 1 70 ? -17.148 -8.311 19.793 1.00 59.84 70 MET A CA 1
ATOM 521 C C . MET A 1 70 ? -16.886 -9.424 20.824 1.00 59.84 70 MET A C 1
ATOM 523 O O . MET A 1 70 ? -17.848 -9.952 21.381 1.00 59.84 70 MET A O 1
ATOM 527 N N . GLN A 1 71 ? -15.621 -9.776 21.078 1.00 48.19 71 GLN A N 1
ATOM 528 C CA . GLN A 1 71 ? -15.196 -10.796 22.044 1.00 48.19 71 GLN A CA 1
ATOM 529 C C . GLN A 1 71 ? -14.383 -10.162 23.173 1.00 48.19 71 GLN A C 1
ATOM 531 O O . GLN A 1 71 ? -14.568 -10.596 24.330 1.00 48.19 71 GLN A O 1
#